Protein AF-A0AAU7YRH9-F1 (afdb_monomer_lite)

Organism: NCBI:txid2871843

Radius of gyration: 18.02 Å; chains: 1; bounding box: 50×22×48 Å

Secondary structure (DSSP, 8-state):
---HHHHHHHHHHHTT----HHHHHHHHHHHHHHHHHHHHHHHHHHHHHHHHHHHHHHHHHH-GGGGSTTSTTSSHHHHHHHHHHHHHHHHHHHHHHHHTSSHHHIIIIITTHHHHHHHTT--HHHHHHHHHHHHHH--TTTTS-HHHHHHHHHHHHHHHHHH-

Sequence (164 aa):
MKSVITTVISAADAAGRFPSSSDLESVQGNIQRASARLEAAEK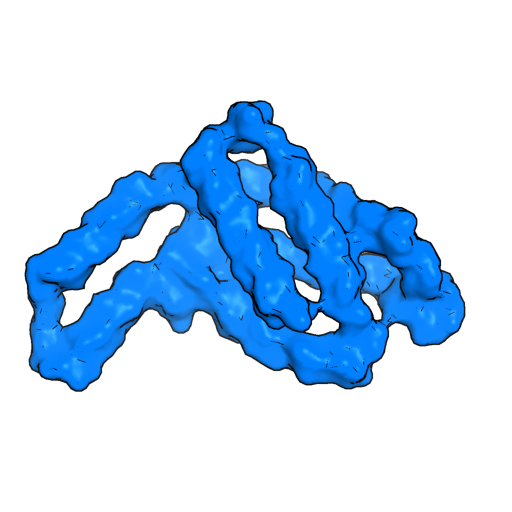LADNHAAVVKEAGDACFGKYSYLKNAGEAGEDQEKVNKCYRDLDHYMRLVNYSLVVGGTGPLDEWAIAGAREVYRALNLPTAAYVASFTFTRDRLCVPRDMSAQAGVEYTTALDYIINSLS

Foldseek 3Di:
DDFLLVVQVVVCVVVVHDDDPVSVVSVVVVVVLLVLLVQLLVLCVVCVLVLLVVLLVQLCVVCVVQCPPPHQNVDPVSSVVSSVVSSVLSVLLSVCSNRRHNVSCVPPPLVCPVVVCVVSVNQLVSVLRSLVCSLVVDDPPPRHHPSSNVSSNVSSVVVNVSSD

Structure (mmCIF, N/CA/C/O backbone):
data_AF-A0AAU7YRH9-F1
#
_entry.id   AF-A0AAU7YRH9-F1
#
loop_
_atom_site.group_PDB
_atom_site.id
_atom_site.type_symbol
_atom_site.label_atom_id
_atom_site.label_alt_id
_atom_site.label_comp_id
_atom_site.label_asym_id
_atom_site.label_entity_id
_atom_site.label_seq_id
_atom_site.pdbx_PDB_ins_code
_atom_site.Cartn_x
_atom_site.Cartn_y
_atom_site.Cartn_z
_atom_site.occupancy
_atom_site.B_iso_or_equiv
_atom_site.auth_seq_id
_atom_site.auth_comp_id
_atom_site.auth_asym_id
_atom_site.auth_atom_id
_atom_site.pdbx_PDB_model_num
ATOM 1 N N . MET A 1 1 ? -14.024 5.284 1.477 1.00 94.06 1 MET A N 1
ATOM 2 C CA . MET A 1 1 ? -12.838 5.115 2.344 1.00 94.06 1 MET A CA 1
ATOM 3 C C . MET A 1 1 ? -13.066 4.109 3.470 1.00 94.06 1 MET A C 1
ATOM 5 O O . MET A 1 1 ? -13.696 4.448 4.471 1.00 94.06 1 MET A O 1
ATOM 9 N N . LYS A 1 2 ? -12.568 2.872 3.338 1.00 96.44 2 LYS A N 1
ATOM 10 C CA . LYS A 1 2 ? -12.700 1.814 4.362 1.00 96.44 2 LYS A CA 1
ATOM 11 C C . LYS A 1 2 ? -11.785 2.047 5.579 1.00 96.44 2 LYS A C 1
ATOM 13 O O . LYS A 1 2 ? -10.567 2.104 5.439 1.00 96.44 2 LYS A O 1
ATOM 18 N N . SER A 1 3 ? -12.379 2.123 6.770 1.00 98.25 3 SER A N 1
ATOM 19 C CA . SER A 1 3 ? -11.723 2.148 8.087 1.00 98.25 3 SER A CA 1
ATOM 20 C C . SER A 1 3 ? -12.627 1.485 9.132 1.00 98.25 3 SER A C 1
ATOM 22 O O . SER A 1 3 ? -13.775 1.145 8.829 1.00 98.25 3 SER A O 1
ATOM 24 N N . VAL A 1 4 ? -12.149 1.323 10.371 1.00 98.00 4 VAL A N 1
ATOM 25 C CA . VAL A 1 4 ? -12.989 0.834 11.483 1.00 98.00 4 VAL A CA 1
ATOM 26 C C . VAL A 1 4 ? -14.235 1.710 11.659 1.00 98.00 4 VAL A C 1
ATOM 28 O O . VAL A 1 4 ? -15.347 1.195 11.717 1.00 98.00 4 VAL A O 1
ATOM 31 N N . ILE A 1 5 ? -14.058 3.036 11.666 1.00 98.31 5 ILE A N 1
ATOM 32 C CA . ILE A 1 5 ? -15.138 4.008 11.897 1.00 98.31 5 ILE A CA 1
ATOM 33 C C . ILE A 1 5 ? -16.159 3.977 10.757 1.00 98.31 5 ILE A C 1
ATOM 35 O O . ILE A 1 5 ? -17.359 3.877 11.008 1.00 98.31 5 ILE A O 1
ATOM 39 N N . THR A 1 6 ? -15.707 4.045 9.502 1.00 98.38 6 THR A N 1
ATOM 40 C CA . THR A 1 6 ? -16.640 4.078 8.365 1.00 98.38 6 THR A CA 1
ATOM 41 C C . THR A 1 6 ? -17.395 2.763 8.224 1.00 98.38 6 THR A C 1
ATOM 43 O O . THR A 1 6 ? -18.579 2.782 7.911 1.00 98.38 6 THR A O 1
ATOM 46 N N . THR A 1 7 ? -16.762 1.631 8.546 1.00 98.44 7 THR A N 1
ATOM 47 C CA . THR A 1 7 ? -17.411 0.314 8.493 1.00 98.44 7 THR A CA 1
ATOM 48 C C . THR A 1 7 ? -18.572 0.211 9.485 1.00 98.44 7 THR A C 1
ATOM 50 O O . THR A 1 7 ? -19.666 -0.191 9.089 1.00 98.44 7 THR A O 1
ATOM 53 N N . VAL A 1 8 ? -18.374 0.594 10.754 1.00 98.38 8 VAL A N 1
ATOM 54 C CA . VAL A 1 8 ? -19.438 0.477 11.770 1.00 98.38 8 VAL A CA 1
ATOM 55 C C . VAL A 1 8 ? -20.565 1.487 11.557 1.00 98.38 8 VAL A C 1
ATOM 57 O O . VAL A 1 8 ? -21.732 1.138 11.723 1.00 98.38 8 VAL A O 1
ATOM 60 N N . ILE A 1 9 ? -20.245 2.709 11.112 1.00 98.50 9 ILE A N 1
ATOM 61 C CA . ILE A 1 9 ? -21.260 3.727 10.806 1.00 98.50 9 ILE A CA 1
ATOM 62 C C . ILE A 1 9 ? -22.104 3.299 9.605 1.00 98.50 9 ILE A C 1
ATOM 64 O O . ILE A 1 9 ? -23.327 3.325 9.695 1.00 98.50 9 ILE A O 1
ATOM 68 N N . SER A 1 10 ? -21.484 2.849 8.509 1.00 98.44 10 SER A N 1
ATOM 69 C CA . SER A 1 10 ? -22.230 2.382 7.334 1.00 98.44 10 SER A CA 1
ATOM 70 C C . SER A 1 10 ? -23.108 1.168 7.647 1.00 98.44 10 SER A C 1
ATOM 72 O O . SER A 1 10 ? -24.220 1.073 7.134 1.00 98.44 10 SER A O 1
ATOM 74 N N . ALA A 1 11 ? -22.652 0.256 8.512 1.00 98.44 11 ALA A N 1
ATOM 75 C CA . ALA A 1 11 ? -23.458 -0.883 8.948 1.00 98.44 11 ALA A CA 1
ATOM 76 C C . ALA A 1 11 ? -24.653 -0.465 9.826 1.00 98.44 11 ALA A C 1
ATOM 78 O O . ALA A 1 11 ? -25.729 -1.054 9.721 1.00 98.44 11 ALA A O 1
ATOM 79 N N . ALA A 1 12 ? -24.481 0.538 10.692 1.00 98.56 12 ALA A N 1
ATOM 80 C CA . ALA A 1 12 ? -25.564 1.084 11.504 1.00 98.56 12 ALA A CA 1
ATOM 81 C C . ALA A 1 12 ? -26.609 1.821 10.650 1.00 98.56 12 ALA A C 1
ATOM 83 O O . ALA A 1 12 ? -27.808 1.582 10.801 1.00 98.56 12 ALA A O 1
ATOM 84 N N . ASP A 1 13 ? -26.151 2.646 9.709 1.00 98.62 13 ASP A N 1
ATOM 85 C CA . ASP A 1 13 ? -27.002 3.403 8.788 1.00 98.62 13 ASP A CA 1
ATOM 86 C C . ASP A 1 13 ? -27.853 2.480 7.903 1.00 98.62 13 ASP A C 1
ATOM 88 O O . ASP A 1 13 ? -29.073 2.621 7.841 1.00 98.62 13 ASP A O 1
ATOM 92 N N . ALA A 1 14 ? -27.244 1.437 7.327 1.00 98.38 14 ALA A N 1
ATOM 93 C CA . ALA A 1 14 ? -27.956 0.447 6.515 1.00 98.38 14 ALA A CA 1
ATOM 94 C C . ALA A 1 14 ? -29.082 -0.282 7.277 1.00 98.38 14 ALA A C 1
ATOM 96 O O . ALA A 1 14 ? -30.037 -0.757 6.665 1.00 98.38 14 ALA A O 1
ATOM 97 N N . ALA A 1 15 ? -28.979 -0.370 8.606 1.00 98.00 15 ALA A N 1
ATOM 98 C CA . ALA A 1 15 ? -29.993 -0.960 9.476 1.00 98.00 15 ALA A CA 1
ATOM 99 C C . ALA A 1 15 ? -30.915 0.084 10.139 1.00 98.00 15 ALA A C 1
ATOM 101 O O . ALA A 1 15 ? -31.751 -0.288 10.963 1.00 98.00 15 ALA A O 1
ATOM 102 N N . GLY A 1 16 ? -30.765 1.377 9.822 1.00 98.31 16 GLY A N 1
ATOM 103 C CA . GLY A 1 16 ? -31.559 2.467 10.395 1.00 98.31 16 GLY A CA 1
ATOM 104 C C . GLY A 1 16 ? -31.415 2.606 11.913 1.00 98.31 16 GLY A C 1
ATOM 105 O O . GLY A 1 16 ? -32.352 3.039 12.584 1.00 98.31 16 GLY A O 1
ATOM 106 N N . ARG A 1 17 ? -30.271 2.195 12.475 1.00 98.31 17 ARG A N 1
ATOM 107 C CA . ARG A 1 17 ? -30.028 2.187 13.924 1.00 98.31 17 ARG A CA 1
ATOM 108 C C . ARG A 1 17 ? -29.012 3.249 14.327 1.00 98.31 17 ARG A C 1
ATOM 110 O O . ARG A 1 17 ? -28.069 3.546 13.599 1.00 98.31 17 ARG A O 1
ATOM 117 N N . PHE A 1 18 ? -29.156 3.757 15.546 1.00 98.56 18 PHE A N 1
ATOM 118 C CA . PHE A 1 18 ? -28.084 4.508 16.195 1.00 98.56 18 PHE A CA 1
ATOM 119 C C . PHE A 1 18 ? -26.875 3.597 16.497 1.00 98.56 18 PHE A C 1
ATOM 121 O O . PHE A 1 18 ? -27.027 2.366 16.562 1.00 98.56 18 PHE A O 1
ATOM 128 N N . PRO A 1 19 ? -25.679 4.178 16.714 1.00 98.50 19 PRO A N 1
ATOM 129 C CA . PRO A 1 19 ? -24.537 3.438 17.232 1.00 98.50 19 PRO A CA 1
ATOM 130 C C . PRO A 1 19 ? -24.869 2.740 18.555 1.00 98.50 19 PRO A C 1
ATOM 132 O O . PRO A 1 19 ? -25.478 3.312 19.458 1.00 98.50 19 PRO A O 1
ATOM 135 N N . SER A 1 20 ? -24.454 1.487 18.645 1.00 98.19 20 SER A N 1
ATOM 136 C CA . SER A 1 20 ? -24.646 0.571 19.763 1.00 98.19 20 SER A CA 1
ATOM 137 C C . SER A 1 20 ? -23.316 0.305 20.476 1.00 98.19 20 SER A C 1
ATOM 139 O O . SER A 1 20 ? -22.256 0.749 20.029 1.00 98.19 20 SER A O 1
ATOM 141 N N . SER A 1 21 ? -23.348 -0.450 21.577 1.00 98.25 21 SER A N 1
ATOM 142 C CA . SER A 1 21 ? -22.141 -0.800 22.338 1.00 98.25 21 SER A CA 1
ATOM 143 C C . SER A 1 21 ? -21.079 -1.508 21.491 1.00 98.25 21 SER A C 1
ATOM 145 O O . SER A 1 21 ? -19.900 -1.199 21.640 1.00 98.25 21 SER A O 1
ATOM 147 N N . SER A 1 22 ? -21.472 -2.383 20.559 1.00 98.19 22 SER A N 1
ATOM 148 C CA . SER A 1 22 ? -20.526 -3.094 19.687 1.00 98.19 22 SER A CA 1
ATOM 149 C C . SER A 1 22 ? -19.804 -2.169 18.700 1.00 98.19 22 SER A C 1
ATOM 151 O O . SER A 1 22 ? -18.649 -2.413 18.345 1.00 98.19 22 SER A O 1
ATOM 153 N N . ASP A 1 23 ? -20.449 -1.082 18.260 1.00 98.31 23 ASP A N 1
ATOM 154 C CA . ASP A 1 23 ? -19.806 -0.104 17.371 1.00 98.31 23 ASP A CA 1
ATOM 155 C C . ASP A 1 23 ? -18.758 0.711 18.139 1.00 98.31 23 ASP A C 1
ATOM 157 O O . ASP A 1 23 ? -17.662 0.956 17.634 1.00 98.31 23 ASP A O 1
ATOM 161 N N . LEU A 1 24 ? -19.065 1.080 19.388 1.00 98.38 24 LEU A N 1
ATOM 162 C CA . LEU A 1 24 ? -18.126 1.772 20.275 1.00 98.38 24 LEU A CA 1
ATOM 163 C C . LEU A 1 24 ? -16.941 0.874 20.655 1.00 98.38 24 LEU A C 1
ATOM 165 O O . LEU A 1 24 ? -15.798 1.327 20.648 1.00 98.38 24 LEU A O 1
ATOM 169 N N . GLU A 1 25 ? -17.193 -0.407 20.926 1.00 98.31 25 GLU A N 1
ATOM 170 C CA . GLU A 1 25 ? -16.150 -1.400 21.207 1.00 98.31 25 GLU A CA 1
ATOM 171 C C . GLU A 1 25 ? -15.205 -1.591 20.012 1.00 98.31 25 GLU A C 1
ATOM 173 O O . GLU A 1 25 ? -13.985 -1.648 20.176 1.00 98.31 25 GLU A O 1
ATOM 178 N N . SER A 1 26 ? -15.738 -1.578 18.788 1.00 97.81 26 SER A N 1
ATOM 179 C CA . SER A 1 26 ? -14.913 -1.614 17.575 1.00 97.81 26 SER A CA 1
ATOM 180 C C . SER A 1 26 ? -13.953 -0.417 17.509 1.00 97.81 26 SER A C 1
ATOM 182 O O . SER A 1 26 ? -12.766 -0.572 17.211 1.00 97.81 26 SER A O 1
ATOM 184 N N . VAL A 1 27 ? -14.431 0.787 17.847 1.00 97.81 27 VAL A N 1
ATOM 185 C CA . VAL A 1 27 ? -13.593 1.998 17.905 1.00 97.81 27 VAL A CA 1
ATOM 186 C C . VAL A 1 27 ? -12.566 1.924 19.041 1.00 97.81 27 VAL A C 1
ATOM 188 O O . VAL A 1 27 ? -11.443 2.399 18.867 1.00 97.81 27 VAL A O 1
ATOM 191 N N . GLN A 1 28 ? -12.883 1.270 20.162 1.00 98.06 28 GLN A N 1
ATOM 192 C CA . GLN A 1 28 ? -11.915 1.030 21.236 1.00 98.06 28 GLN A CA 1
ATOM 193 C C . GLN A 1 28 ? -10.718 0.198 20.751 1.00 98.06 28 GLN A C 1
ATOM 195 O O . GLN A 1 28 ? -9.572 0.538 21.055 1.00 98.06 28 GLN A O 1
ATOM 200 N N . GLY A 1 29 ? -10.951 -0.834 19.933 1.00 96.38 29 GLY A N 1
ATOM 201 C CA . GLY A 1 29 ? -9.872 -1.588 19.284 1.00 96.38 29 GLY A CA 1
ATOM 202 C C . GLY A 1 29 ? -8.993 -0.708 18.383 1.00 96.38 29 GLY A C 1
ATOM 203 O O . GLY A 1 29 ? -7.765 -0.818 18.400 1.00 96.38 29 GLY A O 1
ATOM 204 N N . ASN A 1 30 ? -9.597 0.240 17.656 1.00 96.12 30 ASN A N 1
ATOM 205 C CA . ASN A 1 30 ? -8.851 1.199 16.835 1.00 96.12 30 ASN A CA 1
ATOM 206 C C . ASN A 1 30 ? -7.931 2.105 17.677 1.00 96.12 30 ASN A C 1
ATOM 208 O O . ASN A 1 30 ? -6.808 2.384 17.258 1.00 96.12 30 ASN A O 1
ATOM 212 N N . ILE A 1 31 ? -8.370 2.529 18.870 1.00 96.81 31 ILE A N 1
ATOM 213 C CA . ILE A 1 31 ? -7.545 3.314 19.807 1.00 96.81 31 ILE A CA 1
ATOM 214 C C . ILE A 1 31 ? -6.351 2.486 20.292 1.00 96.81 31 ILE A C 1
ATOM 216 O O . ILE A 1 31 ? -5.221 2.969 20.271 1.00 96.81 31 ILE A O 1
ATOM 220 N N . GLN A 1 32 ? -6.582 1.228 20.679 1.00 97.69 32 GLN A N 1
ATOM 221 C CA . GLN A 1 32 ? -5.522 0.337 21.163 1.00 97.69 32 GLN A CA 1
ATOM 222 C C . GLN A 1 32 ? -4.441 0.080 20.108 1.00 97.69 32 GLN A C 1
ATOM 224 O O . GLN A 1 32 ? -3.266 -0.044 20.450 1.00 97.69 32 GLN A O 1
ATOM 229 N N . ARG A 1 33 ? -4.822 0.019 18.824 1.00 96.94 33 ARG A N 1
ATOM 230 C CA . ARG A 1 33 ? -3.881 -0.231 17.725 1.00 96.94 33 ARG A CA 1
ATOM 231 C C . ARG A 1 33 ? -3.209 1.027 17.175 1.00 96.94 33 ARG A C 1
ATOM 233 O O . ARG A 1 33 ? -2.196 0.914 16.486 1.00 96.94 33 ARG A O 1
ATOM 240 N N . ALA A 1 34 ? -3.744 2.211 17.480 1.00 98.19 34 ALA A N 1
ATOM 241 C CA . ALA A 1 34 ? -3.301 3.477 16.903 1.00 98.19 34 ALA A CA 1
ATOM 242 C C . ALA A 1 34 ? -1.804 3.740 17.111 1.00 98.19 34 ALA A C 1
ATOM 244 O O . ALA A 1 34 ? -1.134 4.133 16.163 1.00 98.19 34 ALA A O 1
ATOM 245 N N . SER A 1 35 ? -1.263 3.476 18.303 1.00 98.56 35 SER A N 1
ATOM 246 C CA . SER A 1 35 ? 0.156 3.720 18.595 1.00 98.56 35 SER A CA 1
ATOM 247 C C . SER A 1 35 ? 1.091 2.955 17.652 1.00 98.56 35 SER A C 1
ATOM 249 O O . SER A 1 35 ? 1.997 3.552 17.082 1.00 98.56 35 SER A O 1
ATOM 251 N N . ALA A 1 36 ? 0.829 1.666 17.420 1.00 98.62 36 ALA A N 1
ATOM 252 C CA . ALA A 1 36 ? 1.655 0.820 16.560 1.00 98.62 36 ALA A CA 1
ATOM 253 C C . ALA A 1 36 ? 1.630 1.272 15.090 1.00 98.62 36 ALA A C 1
ATOM 255 O O . ALA A 1 36 ? 2.677 1.417 14.461 1.00 98.62 36 ALA A O 1
ATOM 256 N N . ARG A 1 37 ? 0.438 1.523 14.533 1.00 98.62 37 ARG A N 1
ATOM 257 C CA . ARG A 1 37 ? 0.314 1.934 13.124 1.00 98.62 37 ARG A CA 1
ATOM 258 C C . ARG A 1 37 ? 0.809 3.358 12.878 1.00 98.62 37 ARG A C 1
ATOM 260 O O . ARG A 1 37 ? 1.366 3.624 11.819 1.00 98.62 37 ARG A O 1
ATOM 267 N N . LEU A 1 38 ? 0.650 4.261 13.849 1.00 98.88 38 LEU A N 1
ATOM 268 C CA . LEU A 1 38 ? 1.164 5.627 13.740 1.00 98.88 38 LEU A CA 1
ATOM 269 C C . LEU A 1 38 ? 2.688 5.688 13.893 1.00 98.88 38 LEU A C 1
ATOM 271 O O . LEU A 1 38 ? 3.309 6.467 13.181 1.00 98.88 38 LEU A O 1
ATOM 275 N N . GLU A 1 39 ? 3.297 4.825 14.713 1.00 98.88 39 GLU A N 1
ATOM 276 C CA . GLU A 1 39 ? 4.759 4.660 14.744 1.00 98.88 39 GLU A CA 1
ATOM 277 C C . GLU A 1 39 ? 5.289 4.228 13.367 1.00 98.88 39 GLU A C 1
ATOM 279 O O . GLU A 1 39 ? 6.202 4.849 12.826 1.00 98.88 39 GLU A O 1
ATOM 284 N N . ALA A 1 40 ? 4.689 3.197 12.759 1.00 98.88 40 ALA A N 1
ATOM 285 C CA . ALA A 1 40 ? 5.067 2.758 11.415 1.00 98.88 40 ALA A CA 1
ATOM 286 C C . ALA A 1 40 ? 4.883 3.873 10.369 1.00 98.88 40 ALA A C 1
ATOM 288 O O . ALA A 1 40 ? 5.730 4.048 9.491 1.00 98.88 40 ALA A O 1
ATOM 289 N N . ALA A 1 41 ? 3.792 4.643 10.467 1.00 98.88 41 ALA A N 1
ATOM 290 C CA . ALA A 1 41 ? 3.526 5.763 9.571 1.00 98.88 41 ALA A CA 1
ATOM 291 C C . ALA A 1 41 ? 4.593 6.862 9.694 1.00 98.88 41 ALA A C 1
ATOM 293 O O . ALA A 1 41 ? 5.112 7.309 8.673 1.00 98.88 41 ALA A O 1
ATOM 294 N N . GLU A 1 42 ? 4.951 7.265 10.914 1.00 98.88 42 GLU A N 1
ATOM 295 C CA . GLU A 1 42 ? 5.996 8.263 11.176 1.00 98.88 42 GLU A CA 1
ATOM 296 C C . GLU A 1 42 ? 7.344 7.812 10.600 1.00 98.88 42 GLU A C 1
ATOM 298 O O . GLU A 1 42 ? 7.942 8.517 9.788 1.00 98.88 42 GLU A O 1
ATOM 303 N N . LYS A 1 43 ? 7.770 6.578 10.905 1.00 98.69 43 LYS A N 1
ATOM 304 C CA . LYS A 1 43 ? 9.031 6.020 10.388 1.00 98.69 43 LYS A CA 1
ATOM 305 C C . LYS A 1 43 ? 9.081 5.970 8.866 1.00 98.69 43 LYS A C 1
ATOM 307 O O . LYS A 1 43 ? 10.128 6.242 8.275 1.00 98.69 43 LYS A O 1
ATOM 312 N N . LEU A 1 44 ? 7.965 5.622 8.226 1.00 98.69 44 LEU A N 1
ATOM 313 C CA . LEU A 1 44 ? 7.883 5.614 6.772 1.00 98.69 44 LEU A CA 1
ATOM 314 C C . LEU A 1 44 ? 7.940 7.035 6.203 1.00 98.69 44 LEU A C 1
ATOM 316 O O . LEU A 1 44 ? 8.650 7.253 5.227 1.00 98.69 44 LEU A O 1
ATOM 320 N N . ALA A 1 45 ? 7.245 8.001 6.809 1.00 98.62 45 ALA A N 1
ATOM 321 C CA . ALA A 1 45 ? 7.273 9.394 6.364 1.00 98.62 45 ALA A CA 1
ATOM 322 C C . ALA A 1 45 ? 8.700 9.971 6.399 1.00 98.62 45 ALA A C 1
ATOM 324 O O . ALA A 1 45 ? 9.140 10.564 5.409 1.00 98.62 45 ALA A O 1
ATOM 325 N N . ASP A 1 46 ? 9.438 9.706 7.478 1.00 98.50 46 ASP A N 1
ATOM 326 C CA . ASP A 1 46 ? 10.797 10.213 7.699 1.00 98.50 46 ASP A CA 1
ATOM 327 C C . ASP A 1 46 ? 11.840 9.642 6.728 1.00 98.50 46 ASP A C 1
ATOM 329 O O . ASP A 1 46 ? 12.841 10.298 6.440 1.00 98.50 46 ASP A O 1
ATOM 333 N N . ASN A 1 47 ? 11.636 8.420 6.220 1.00 98.25 47 ASN A N 1
ATOM 334 C CA . ASN A 1 47 ? 12.661 7.692 5.463 1.00 98.25 47 ASN A CA 1
ATOM 335 C C . ASN A 1 47 ? 12.184 7.121 4.109 1.00 98.25 47 ASN A C 1
ATOM 337 O O . ASN A 1 47 ? 12.865 6.280 3.517 1.00 98.25 47 ASN A O 1
ATOM 341 N N . HIS A 1 48 ? 11.032 7.564 3.589 1.00 98.25 48 HIS A N 1
ATOM 342 C CA . HIS A 1 48 ? 10.428 7.008 2.366 1.00 98.25 48 HIS A CA 1
ATOM 343 C C . HIS A 1 48 ? 11.375 7.032 1.155 1.00 98.25 48 HIS A C 1
ATOM 345 O O . HIS A 1 48 ? 11.458 6.044 0.431 1.00 98.25 48 HIS A O 1
ATOM 351 N N . ALA A 1 49 ? 12.138 8.113 0.956 1.00 98.38 49 ALA A N 1
ATOM 352 C CA . ALA A 1 49 ? 13.021 8.253 -0.202 1.00 98.38 49 ALA A CA 1
ATOM 353 C C . ALA A 1 49 ? 14.087 7.142 -0.266 1.00 98.38 49 ALA A C 1
ATOM 355 O O . ALA A 1 49 ? 14.352 6.596 -1.338 1.00 98.38 49 ALA A O 1
ATOM 356 N N . ALA A 1 50 ? 14.668 6.765 0.878 1.00 98.69 50 ALA A N 1
ATOM 357 C CA . ALA A 1 50 ? 15.631 5.668 0.949 1.00 98.69 50 ALA A CA 1
ATOM 358 C C . ALA A 1 50 ? 14.950 4.309 0.732 1.00 98.69 50 ALA A C 1
ATOM 360 O O . ALA A 1 50 ? 15.446 3.492 -0.042 1.00 98.69 50 ALA A O 1
ATOM 361 N N . VAL A 1 51 ? 13.784 4.095 1.354 1.00 98.62 51 VAL A N 1
ATOM 362 C CA . VAL A 1 51 ? 12.996 2.858 1.215 1.00 98.62 51 VAL A CA 1
ATOM 363 C C . VAL A 1 51 ? 12.615 2.605 -0.246 1.00 98.62 51 VAL A C 1
ATOM 365 O O . VAL A 1 51 ? 12.840 1.511 -0.764 1.00 98.62 51 VAL A O 1
ATOM 368 N N . VAL A 1 52 ? 12.087 3.622 -0.930 1.00 98.75 52 VAL A N 1
ATOM 369 C CA . VAL A 1 52 ? 11.699 3.552 -2.346 1.00 98.75 52 VAL A CA 1
ATOM 370 C C . VAL A 1 52 ? 12.912 3.307 -3.233 1.00 98.75 52 VAL A C 1
ATOM 372 O O . VAL A 1 52 ? 12.840 2.500 -4.162 1.00 98.75 52 VAL A O 1
ATOM 375 N N . LYS A 1 53 ? 14.040 3.967 -2.941 1.00 98.81 53 LYS A N 1
ATOM 376 C CA . LYS A 1 53 ? 15.272 3.766 -3.699 1.00 98.81 53 LYS A CA 1
ATOM 377 C C . LYS A 1 53 ? 15.744 2.311 -3.616 1.00 98.81 53 LYS A C 1
ATOM 379 O O . LYS A 1 53 ? 15.972 1.701 -4.657 1.00 98.81 53 LYS A O 1
ATOM 384 N N . GLU A 1 54 ? 15.852 1.743 -2.414 1.00 98.75 54 GLU A N 1
ATOM 385 C CA . GLU A 1 54 ? 16.266 0.341 -2.250 1.00 98.75 54 GLU A CA 1
ATOM 386 C C . GLU A 1 54 ? 15.276 -0.624 -2.937 1.00 98.75 54 GLU A C 1
ATOM 388 O O . GLU A 1 54 ? 15.695 -1.578 -3.593 1.00 98.75 54 GLU A O 1
ATOM 393 N N . ALA A 1 55 ? 13.969 -0.347 -2.863 1.00 98.75 55 ALA A N 1
ATOM 394 C CA . ALA A 1 55 ? 12.929 -1.166 -3.490 1.00 98.75 55 ALA A CA 1
ATOM 395 C C . ALA A 1 55 ? 12.987 -1.159 -5.028 1.00 98.75 55 ALA A C 1
ATOM 397 O O . ALA A 1 55 ? 12.801 -2.200 -5.669 1.00 98.75 55 ALA A O 1
ATOM 398 N N . GLY A 1 56 ? 13.234 0.005 -5.635 1.00 98.56 56 GLY A N 1
ATOM 399 C CA . GLY A 1 56 ? 13.395 0.128 -7.084 1.00 98.56 56 GLY A CA 1
ATOM 400 C C . GLY A 1 56 ? 14.693 -0.514 -7.569 1.00 98.56 56 GLY A C 1
ATOM 401 O O . GLY A 1 56 ? 14.678 -1.263 -8.548 1.00 98.56 56 GLY A O 1
ATOM 402 N N . ASP A 1 57 ? 15.789 -0.317 -6.829 1.00 98.69 57 ASP A N 1
ATOM 403 C CA . ASP A 1 57 ? 17.079 -0.949 -7.120 1.00 98.69 57 ASP A CA 1
ATOM 404 C C . ASP A 1 57 ? 16.950 -2.484 -7.092 1.00 98.69 57 ASP A C 1
ATOM 406 O O . ASP A 1 57 ? 17.444 -3.166 -7.992 1.00 98.69 57 ASP A O 1
ATOM 410 N N . ALA A 1 58 ? 16.215 -3.034 -6.118 1.00 98.69 58 ALA A N 1
ATOM 411 C CA . ALA A 1 58 ? 15.940 -4.467 -6.027 1.00 98.69 58 ALA A CA 1
ATOM 412 C C . ALA A 1 58 ? 15.135 -5.001 -7.228 1.00 98.69 58 ALA A C 1
ATOM 414 O O . ALA A 1 58 ? 15.433 -6.085 -7.738 1.00 98.69 58 ALA A O 1
ATOM 415 N N . CYS A 1 59 ? 14.149 -4.244 -7.720 1.00 98.56 59 CYS A N 1
ATOM 416 C CA . CYS A 1 59 ? 13.373 -4.616 -8.905 1.00 98.56 59 CYS A CA 1
ATOM 417 C C . CYS A 1 59 ? 14.247 -4.689 -10.161 1.00 98.56 59 CYS A C 1
ATOM 419 O O . CYS A 1 59 ? 14.277 -5.729 -10.819 1.00 98.56 59 CYS A O 1
ATOM 421 N N . PHE A 1 60 ? 15.012 -3.638 -10.463 1.00 98.50 60 PHE A N 1
ATOM 422 C CA . PHE A 1 60 ? 15.890 -3.632 -11.638 1.00 98.50 60 PHE A CA 1
ATOM 423 C C . PHE A 1 60 ? 17.086 -4.581 -11.498 1.00 98.50 60 PHE A C 1
ATOM 425 O O . PHE A 1 60 ? 17.588 -5.075 -12.507 1.00 98.50 60 PHE A O 1
ATOM 432 N N . GLY A 1 61 ? 17.525 -4.869 -10.270 1.00 98.31 61 GLY A N 1
ATOM 433 C CA . GLY A 1 61 ? 18.512 -5.909 -9.992 1.00 98.31 61 GLY A CA 1
ATOM 434 C C . GLY A 1 61 ? 17.985 -7.313 -10.305 1.00 98.31 61 GLY A C 1
ATOM 435 O O . GLY A 1 61 ? 18.704 -8.122 -10.886 1.00 98.31 61 GLY A O 1
ATOM 436 N N . LYS A 1 62 ? 16.718 -7.595 -9.973 1.00 98.50 62 LYS A N 1
ATOM 437 C CA . LYS A 1 62 ? 16.066 -8.885 -10.251 1.00 98.50 62 LYS A CA 1
ATOM 438 C C . LYS A 1 62 ? 15.628 -9.035 -11.711 1.00 98.50 62 LYS A C 1
ATOM 440 O O . LYS A 1 62 ? 15.735 -10.123 -12.271 1.00 98.50 62 LYS A O 1
ATOM 445 N N . TYR A 1 63 ? 15.138 -7.962 -12.324 1.00 98.44 63 TYR A N 1
ATOM 446 C CA . TYR A 1 63 ? 14.578 -7.949 -13.676 1.00 98.44 63 TYR A CA 1
ATOM 447 C C . TYR A 1 63 ? 15.347 -6.990 -14.585 1.00 98.44 63 TYR A C 1
ATOM 449 O O . TYR A 1 63 ? 14.811 -6.006 -15.093 1.00 98.44 63 TYR A O 1
ATOM 457 N N . SER A 1 64 ? 16.621 -7.298 -14.823 1.00 97.94 64 SER A N 1
ATOM 458 C CA . SER A 1 64 ? 17.491 -6.485 -15.681 1.00 97.94 64 SER A CA 1
ATOM 459 C C . SER A 1 64 ? 16.970 -6.337 -17.117 1.00 97.94 64 SER A C 1
ATOM 461 O O . SER A 1 64 ? 17.231 -5.313 -17.746 1.00 97.94 64 SER A O 1
ATOM 463 N N . TYR A 1 65 ? 16.181 -7.305 -17.609 1.00 98.31 65 TYR A N 1
ATOM 464 C CA . TYR A 1 65 ? 15.569 -7.261 -18.942 1.00 98.31 65 TYR A CA 1
ATOM 465 C C . TYR A 1 65 ? 14.665 -6.041 -19.152 1.00 98.31 65 TYR A C 1
ATOM 467 O O . TYR A 1 65 ? 14.533 -5.596 -20.285 1.00 98.31 65 TYR A O 1
ATOM 475 N N . LEU A 1 66 ? 14.100 -5.456 -18.084 1.00 98.50 66 LEU A N 1
ATOM 476 C CA . LEU A 1 66 ? 13.228 -4.280 -18.178 1.00 98.50 66 LEU A CA 1
ATOM 477 C C . LEU A 1 66 ? 13.924 -3.068 -18.814 1.00 98.50 66 LEU A C 1
ATOM 479 O O . LEU A 1 66 ? 13.241 -2.143 -19.237 1.00 98.50 66 LEU A O 1
ATOM 483 N N . LYS A 1 67 ? 15.262 -3.058 -18.868 1.00 98.38 67 LYS A N 1
ATOM 484 C CA . LYS A 1 67 ? 16.070 -1.995 -19.483 1.00 98.38 67 LYS A CA 1
ATOM 485 C C . LYS A 1 67 ? 16.385 -2.223 -20.965 1.00 98.38 67 LYS A C 1
ATOM 487 O O . LYS A 1 67 ? 17.068 -1.398 -21.565 1.00 98.38 67 LYS A O 1
ATOM 492 N N . ASN A 1 68 ? 15.941 -3.329 -21.556 1.00 98.50 68 ASN A N 1
ATOM 493 C CA . ASN A 1 68 ? 16.114 -3.566 -22.987 1.00 98.50 68 ASN A CA 1
ATOM 494 C C . ASN A 1 68 ? 15.213 -2.626 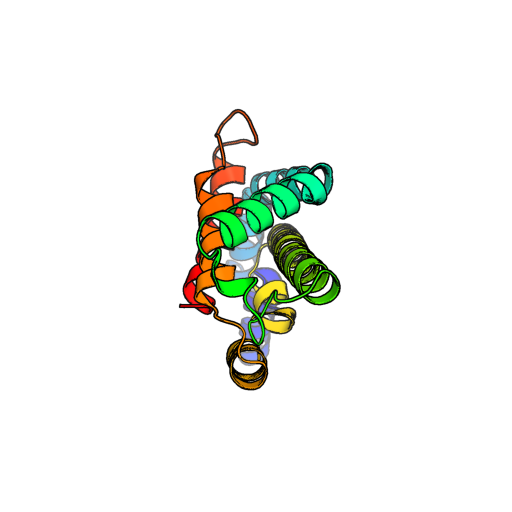-23.804 1.00 98.50 68 ASN A C 1
ATOM 496 O O . ASN A 1 68 ? 14.194 -2.147 -23.312 1.00 98.50 68 ASN A O 1
ATOM 500 N N . ALA A 1 69 ? 15.566 -2.385 -25.068 1.00 98.00 69 ALA A N 1
ATOM 501 C CA . ALA A 1 69 ? 14.738 -1.590 -25.976 1.00 98.00 69 ALA A CA 1
ATOM 502 C C . ALA A 1 69 ? 13.333 -2.203 -26.128 1.00 98.00 69 ALA A C 1
ATOM 504 O O . ALA A 1 69 ? 13.202 -3.409 -26.338 1.00 98.00 69 ALA A O 1
ATOM 505 N N . GLY A 1 70 ? 12.298 -1.368 -26.040 1.00 97.00 70 GLY A N 1
ATOM 506 C CA . GLY A 1 70 ? 10.890 -1.766 -26.079 1.00 97.00 70 GLY A CA 1
ATOM 507 C C . GLY A 1 70 ? 10.293 -2.201 -24.735 1.00 97.00 70 GLY A C 1
ATOM 508 O O . GLY A 1 70 ? 9.082 -2.404 -24.662 1.00 97.00 70 GLY A O 1
ATOM 509 N N . GLU A 1 71 ? 11.093 -2.309 -23.671 1.00 98.50 71 GLU A N 1
ATOM 510 C CA . GLU A 1 71 ? 10.633 -2.758 -22.352 1.00 98.50 71 GLU A CA 1
ATOM 511 C C . GLU A 1 71 ? 10.231 -1.593 -21.426 1.00 98.50 71 GLU A C 1
ATOM 513 O O . GLU A 1 71 ? 10.418 -0.402 -21.711 1.00 98.50 71 GLU A O 1
ATOM 518 N N . ALA A 1 72 ? 9.638 -1.938 -20.279 1.00 97.88 72 ALA A N 1
ATOM 519 C CA . ALA A 1 72 ? 9.016 -0.984 -19.356 1.00 97.88 72 ALA A CA 1
ATOM 520 C C . ALA A 1 72 ? 9.983 0.039 -18.721 1.00 97.88 72 ALA A C 1
ATOM 522 O O . ALA A 1 72 ? 9.523 1.029 -18.161 1.00 97.88 72 ALA A O 1
ATOM 523 N N . GLY A 1 73 ? 11.297 -0.176 -18.802 1.00 98.12 73 GLY A N 1
ATOM 524 C CA . GLY A 1 73 ? 12.349 0.696 -18.276 1.00 98.12 73 GLY A CA 1
ATOM 525 C C . GLY A 1 73 ? 13.467 0.976 -19.284 1.00 98.12 73 GLY A C 1
ATOM 526 O O . GLY A 1 73 ? 14.606 1.161 -18.863 1.00 98.12 73 GLY A O 1
ATOM 527 N N . GLU A 1 74 ? 13.165 0.971 -20.589 1.00 98.44 74 GLU A N 1
ATOM 528 C CA . GLU A 1 74 ? 14.157 1.131 -21.671 1.00 98.44 74 GLU A CA 1
ATOM 529 C C . GLU A 1 74 ? 14.942 2.457 -21.639 1.00 98.44 74 GLU A C 1
ATOM 531 O O . GLU A 1 74 ? 16.039 2.545 -22.187 1.00 98.44 74 GLU A O 1
ATOM 536 N N . ASP A 1 75 ? 14.401 3.488 -20.984 1.00 98.19 75 ASP A N 1
ATOM 537 C CA . ASP A 1 75 ? 15.010 4.810 -20.871 1.00 98.19 75 ASP A CA 1
ATOM 538 C C . ASP A 1 75 ? 14.924 5.367 -19.439 1.00 98.19 75 ASP A C 1
ATOM 540 O O . ASP A 1 75 ? 14.198 4.868 -18.571 1.00 98.19 75 ASP A O 1
ATOM 544 N N . GLN A 1 76 ? 15.684 6.435 -19.179 1.00 98.38 76 GLN A N 1
ATOM 545 C CA . GLN A 1 76 ? 15.767 7.034 -17.847 1.00 98.38 76 GLN A CA 1
ATOM 546 C C . GLN A 1 76 ? 14.438 7.654 -17.384 1.00 98.38 76 GLN A C 1
ATOM 548 O O . GLN A 1 76 ? 14.173 7.681 -16.182 1.00 98.38 76 GLN A O 1
ATOM 553 N N . GLU A 1 77 ? 13.587 8.139 -18.292 1.00 98.62 77 GLU A N 1
ATOM 554 C CA . GLU A 1 77 ? 12.287 8.708 -17.927 1.00 98.62 77 GLU A CA 1
ATOM 555 C C . GLU A 1 77 ? 11.348 7.614 -17.404 1.00 98.62 77 GLU A C 1
ATOM 557 O O . GLU A 1 77 ? 10.711 7.783 -16.360 1.00 98.62 77 GLU A O 1
ATOM 562 N N . LYS A 1 78 ? 11.299 6.469 -18.085 1.00 98.56 78 LYS A N 1
ATOM 563 C CA . LYS A 1 78 ? 10.533 5.293 -17.667 1.00 98.56 78 LYS A CA 1
ATOM 564 C C . LYS A 1 78 ? 11.047 4.702 -16.360 1.00 98.56 78 LYS A C 1
ATOM 566 O O . LYS A 1 78 ? 10.246 4.390 -15.479 1.00 98.56 78 LYS A O 1
ATOM 571 N N . VAL A 1 79 ? 12.368 4.631 -16.184 1.00 98.62 79 VAL A N 1
ATOM 572 C CA . VAL A 1 79 ? 12.968 4.251 -14.897 1.00 98.62 79 VAL A CA 1
ATOM 573 C C . VAL A 1 79 ? 12.501 5.209 -13.800 1.00 98.62 79 VAL A C 1
ATOM 575 O O . VAL A 1 79 ? 11.972 4.754 -12.791 1.00 98.62 79 VAL A O 1
ATOM 578 N N . ASN A 1 80 ? 12.586 6.526 -14.006 1.00 98.81 80 ASN A N 1
ATOM 579 C CA . ASN A 1 80 ? 12.133 7.508 -13.015 1.00 98.81 80 ASN A CA 1
ATOM 580 C C . ASN A 1 80 ? 10.637 7.356 -12.679 1.00 98.81 80 ASN A C 1
ATOM 582 O O . ASN A 1 80 ? 10.255 7.474 -11.514 1.00 98.81 80 ASN A O 1
ATOM 586 N N . LYS A 1 81 ? 9.787 7.047 -13.670 1.00 98.81 81 LYS A N 1
ATOM 587 C CA . LYS A 1 81 ? 8.357 6.760 -13.451 1.00 98.81 81 LYS A CA 1
ATOM 588 C C . LYS A 1 81 ? 8.131 5.497 -12.618 1.00 98.81 81 LYS A C 1
ATOM 590 O O . LYS A 1 81 ? 7.246 5.511 -11.771 1.00 98.81 81 LYS A O 1
ATOM 595 N N . CYS A 1 82 ? 8.946 4.456 -12.788 1.00 98.69 82 CYS A N 1
ATOM 596 C CA . CYS A 1 82 ? 8.885 3.257 -11.947 1.00 98.69 82 CYS A CA 1
ATOM 597 C C . CYS A 1 82 ? 9.147 3.595 -10.467 1.00 98.69 82 CYS A C 1
ATOM 599 O O . CYS A 1 82 ? 8.326 3.274 -9.610 1.00 98.69 82 CYS A O 1
ATOM 601 N N . TYR A 1 83 ? 10.223 4.333 -10.155 1.00 98.81 83 TYR A N 1
ATOM 602 C CA . TYR A 1 83 ? 10.497 4.755 -8.769 1.00 98.81 83 TYR A CA 1
ATOM 603 C C . TYR A 1 83 ? 9.403 5.682 -8.221 1.00 98.81 83 TYR A C 1
ATOM 605 O O . TYR A 1 83 ? 9.029 5.562 -7.058 1.00 98.81 83 TYR A O 1
ATOM 613 N N . ARG A 1 84 ? 8.843 6.567 -9.056 1.00 98.81 84 ARG A N 1
ATOM 614 C CA . ARG A 1 84 ? 7.694 7.403 -8.678 1.00 98.81 84 ARG A CA 1
ATOM 615 C C . ARG A 1 84 ? 6.474 6.557 -8.301 1.00 98.81 84 ARG A C 1
ATOM 617 O O . ARG A 1 84 ? 5.798 6.877 -7.330 1.00 98.81 84 ARG A O 1
ATOM 624 N N . ASP A 1 85 ? 6.175 5.497 -9.046 1.00 98.75 85 ASP A N 1
ATOM 625 C CA . ASP A 1 85 ? 5.042 4.626 -8.724 1.00 98.75 85 ASP A CA 1
ATOM 626 C C . ASP A 1 85 ? 5.275 3.876 -7.405 1.00 98.75 85 ASP A C 1
ATOM 628 O O . ASP A 1 85 ? 4.360 3.774 -6.589 1.00 98.75 85 ASP A O 1
ATOM 632 N N . LEU A 1 86 ? 6.501 3.411 -7.148 1.00 98.75 86 LEU A N 1
ATOM 633 C CA . LEU A 1 86 ? 6.861 2.818 -5.855 1.00 98.75 86 LEU A CA 1
ATOM 634 C C . LEU A 1 86 ? 6.672 3.816 -4.704 1.00 98.75 86 LEU A C 1
ATOM 636 O O . LEU A 1 86 ? 6.120 3.450 -3.667 1.00 98.75 86 LEU A O 1
ATOM 640 N N . ASP A 1 87 ? 7.049 5.080 -4.903 1.00 98.88 87 ASP A N 1
ATOM 641 C CA . ASP A 1 87 ? 6.784 6.156 -3.944 1.00 98.88 87 ASP A CA 1
ATOM 642 C C . ASP A 1 87 ? 5.282 6.414 -3.752 1.00 98.88 87 ASP A C 1
ATOM 644 O O . ASP A 1 87 ? 4.809 6.580 -2.627 1.00 98.88 87 ASP A O 1
ATOM 648 N N . HIS A 1 88 ? 4.484 6.359 -4.824 1.00 98.88 88 HIS A N 1
ATOM 649 C CA . HIS A 1 88 ? 3.026 6.428 -4.714 1.00 98.88 88 HIS A CA 1
ATOM 650 C C . HIS A 1 88 ? 2.465 5.302 -3.848 1.00 98.88 88 HIS A C 1
ATOM 652 O O . HIS A 1 88 ? 1.679 5.585 -2.945 1.00 98.88 88 HIS A O 1
ATOM 658 N N . TYR A 1 89 ? 2.894 4.058 -4.050 1.00 98.81 89 TYR A N 1
ATOM 659 C CA . TYR A 1 89 ? 2.461 2.951 -3.199 1.00 98.81 89 TYR A CA 1
ATOM 660 C C . TYR A 1 89 ? 2.888 3.134 -1.741 1.00 98.81 89 TYR A C 1
ATOM 662 O O . TYR A 1 89 ? 2.046 2.997 -0.858 1.00 98.81 89 TYR A O 1
ATOM 670 N N . MET A 1 90 ? 4.142 3.508 -1.466 1.00 98.81 90 MET A N 1
ATOM 671 C CA . MET A 1 90 ? 4.612 3.725 -0.088 1.00 98.81 90 MET A CA 1
ATOM 672 C C . MET A 1 90 ? 3.871 4.873 0.603 1.00 98.81 90 MET A C 1
ATOM 674 O O . MET A 1 90 ? 3.517 4.777 1.779 1.00 98.81 90 MET A O 1
ATOM 678 N N . ARG A 1 91 ? 3.529 5.930 -0.133 1.00 98.88 91 ARG A N 1
ATOM 679 C CA . ARG A 1 91 ? 2.672 7.006 0.371 1.00 98.88 91 ARG A CA 1
ATOM 680 C C . ARG A 1 91 ? 1.259 6.516 0.701 1.00 98.88 91 ARG A C 1
ATOM 682 O O . ARG A 1 91 ? 0.698 6.916 1.716 1.00 98.88 91 ARG A O 1
ATOM 689 N N . LEU A 1 92 ? 0.683 5.622 -0.100 1.00 98.81 92 LEU A N 1
ATOM 690 C CA . LEU A 1 92 ? -0.635 5.040 0.185 1.00 98.81 92 LEU A CA 1
ATOM 691 C C . LEU A 1 92 ? -0.604 4.001 1.318 1.00 98.81 92 LEU A C 1
ATOM 693 O O . LEU A 1 92 ? -1.584 3.883 2.058 1.00 98.81 92 LEU A O 1
ATOM 697 N N . VAL A 1 93 ? 0.521 3.303 1.513 1.00 98.75 93 VAL A N 1
ATOM 698 C CA . VAL A 1 93 ? 0.786 2.507 2.723 1.00 98.75 93 VAL A CA 1
ATOM 699 C C . VAL A 1 93 ? 0.782 3.421 3.943 1.00 98.75 93 VAL A C 1
ATOM 701 O O . VAL A 1 93 ? 0.041 3.157 4.887 1.00 98.75 93 VAL A O 1
ATOM 704 N N . ASN A 1 94 ? 1.525 4.533 3.903 1.00 98.88 94 ASN A N 1
ATOM 705 C CA . ASN A 1 94 ? 1.521 5.534 4.972 1.00 98.88 94 ASN A CA 1
ATOM 706 C C . ASN A 1 94 ? 0.094 6.018 5.287 1.00 98.88 94 ASN A C 1
ATOM 708 O O . ASN A 1 94 ? -0.321 6.003 6.445 1.00 98.88 94 ASN A O 1
ATOM 712 N N . TYR A 1 95 ? -0.702 6.355 4.270 1.00 98.81 95 TYR A N 1
ATOM 713 C CA . TYR A 1 95 ? -2.088 6.783 4.478 1.00 98.81 95 TYR A CA 1
ATOM 714 C C . TYR A 1 95 ? -2.957 5.684 5.092 1.00 98.81 95 TYR A C 1
ATOM 716 O O . TYR A 1 95 ? -3.761 5.964 5.979 1.00 98.81 95 TYR A O 1
ATOM 724 N N . SER A 1 96 ? -2.786 4.434 4.667 1.00 98.69 96 SER A N 1
ATOM 725 C CA . SER A 1 96 ? -3.536 3.295 5.212 1.00 98.69 96 SER A CA 1
ATOM 726 C C . SER A 1 96 ? -3.182 3.027 6.678 1.00 98.69 96 SER A C 1
ATOM 728 O O . SER A 1 96 ? -4.072 2.758 7.489 1.00 98.69 96 SER A O 1
ATOM 730 N N . LEU A 1 97 ? -1.910 3.205 7.052 1.00 98.75 97 LEU A N 1
ATOM 731 C CA . LEU A 1 97 ? -1.450 3.162 8.443 1.00 98.75 97 LEU A CA 1
ATOM 732 C C . LEU A 1 97 ? -2.080 4.286 9.284 1.00 98.75 97 LEU A C 1
ATOM 734 O O . LEU A 1 97 ? -2.558 4.036 10.393 1.00 98.75 97 LEU A O 1
ATOM 738 N N . VAL A 1 98 ? -2.162 5.511 8.751 1.00 98.69 98 VAL A N 1
ATOM 739 C CA . VAL A 1 98 ? -2.806 6.657 9.426 1.00 98.69 98 VAL A CA 1
ATOM 740 C C . VAL A 1 98 ? -4.318 6.466 9.572 1.00 98.69 98 VAL A C 1
ATOM 742 O O . VAL A 1 98 ? -4.886 6.784 10.619 1.00 98.69 98 VAL A O 1
ATOM 745 N N . VAL A 1 99 ? -4.984 5.905 8.563 1.00 98.31 99 VAL A N 1
ATOM 746 C CA . VAL A 1 99 ? -6.429 5.632 8.593 1.00 98.31 99 VAL A CA 1
ATOM 747 C C . VAL A 1 99 ? -6.767 4.428 9.483 1.00 98.31 99 VAL A C 1
ATOM 749 O O . VAL A 1 99 ? -7.841 4.399 10.085 1.00 98.31 99 VAL A O 1
ATOM 752 N N . GLY A 1 100 ? -5.865 3.448 9.601 1.00 97.81 100 GLY A N 1
ATOM 753 C CA . GLY A 1 100 ? -6.158 2.164 10.246 1.00 97.81 100 GLY A CA 1
ATOM 754 C C . GLY A 1 100 ? -7.105 1.310 9.402 1.00 97.81 100 GLY A C 1
ATOM 755 O O . GLY A 1 100 ? -8.072 0.746 9.913 1.00 97.81 100 GLY A O 1
ATOM 756 N N . GLY A 1 101 ? -6.878 1.284 8.088 1.00 98.12 101 GLY A N 1
ATOM 757 C CA . GLY A 1 101 ? -7.691 0.549 7.123 1.00 98.12 101 GLY A CA 1
ATOM 758 C C . GLY A 1 101 ? -7.114 0.635 5.713 1.00 98.12 101 GLY A C 1
ATOM 759 O O . GLY A 1 101 ? -6.281 1.489 5.430 1.00 98.12 101 GLY A O 1
ATOM 760 N N . THR A 1 102 ? -7.569 -0.242 4.820 1.00 98.56 102 THR A N 1
ATOM 761 C CA . THR A 1 102 ? -7.030 -0.394 3.455 1.00 98.56 102 THR A CA 1
ATOM 762 C C . THR A 1 102 ? -7.583 0.612 2.451 1.00 98.56 102 THR A C 1
ATOM 764 O O . THR A 1 102 ? -7.114 0.657 1.319 1.00 98.56 102 THR A O 1
ATOM 767 N N . GLY A 1 103 ? -8.552 1.443 2.853 1.00 98.31 103 GLY A N 1
ATOM 768 C CA . GLY A 1 103 ? -9.260 2.359 1.960 1.00 98.31 103 GLY A CA 1
ATOM 769 C C . GLY A 1 103 ? -8.356 3.153 1.005 1.00 98.31 103 GLY A C 1
ATOM 770 O O . GLY A 1 103 ? -8.629 3.134 -0.194 1.00 98.31 103 GLY A O 1
ATOM 771 N N . PRO A 1 104 ? -7.301 3.845 1.485 1.00 98.69 104 PRO A N 1
ATOM 772 C CA . PRO A 1 104 ? -6.418 4.614 0.607 1.00 98.69 104 PRO A CA 1
ATOM 773 C C . PRO A 1 104 ? -5.751 3.766 -0.484 1.00 98.69 104 PRO A C 1
ATOM 775 O O . PRO A 1 104 ? -5.635 4.216 -1.621 1.00 98.69 104 PRO A O 1
ATOM 778 N N . LEU A 1 105 ? -5.339 2.537 -0.160 1.00 98.44 105 LEU A N 1
ATOM 779 C CA . LEU A 1 105 ? -4.782 1.600 -1.140 1.00 98.44 105 LEU A CA 1
ATOM 780 C C . LEU A 1 105 ? -5.853 1.106 -2.114 1.00 98.44 105 LEU A C 1
ATOM 782 O O . LEU A 1 105 ? -5.617 1.098 -3.322 1.00 98.44 105 LEU A O 1
ATOM 786 N N . ASP A 1 106 ? -7.023 0.733 -1.596 1.00 98.50 106 ASP A N 1
ATOM 787 C CA . ASP A 1 106 ? -8.132 0.184 -2.380 1.00 98.50 106 ASP A CA 1
ATOM 788 C C . ASP A 1 106 ? -8.596 1.163 -3.459 1.00 98.50 106 ASP A C 1
ATOM 790 O O . ASP A 1 106 ? -8.680 0.819 -4.637 1.00 98.50 106 ASP A O 1
ATOM 794 N N . GLU A 1 107 ? -8.880 2.397 -3.049 1.00 98.38 107 GLU A N 1
ATOM 795 C CA . GLU A 1 107 ? -9.563 3.379 -3.889 1.00 98.38 107 GLU A CA 1
ATOM 796 C C . GLU A 1 107 ? -8.609 4.128 -4.822 1.00 98.38 107 GLU A C 1
ATOM 798 O O . GLU A 1 107 ? -9.041 4.570 -5.885 1.00 98.38 107 GLU A O 1
ATOM 803 N N . TRP A 1 108 ? -7.337 4.304 -4.442 1.00 98.25 108 TRP A N 1
ATOM 804 C CA . TRP A 1 108 ? -6.410 5.176 -5.182 1.00 98.25 108 TRP A CA 1
ATOM 805 C C . TRP A 1 108 ? -5.266 4.441 -5.880 1.00 98.25 108 TRP A C 1
ATOM 807 O O . TRP A 1 108 ? -4.573 5.061 -6.685 1.00 98.25 108 TRP A O 1
ATOM 817 N N . ALA A 1 109 ? -5.060 3.150 -5.602 1.00 96.62 109 ALA A N 1
ATOM 818 C CA . ALA A 1 109 ? -4.059 2.347 -6.303 1.00 96.62 109 ALA A CA 1
ATOM 819 C C . ALA A 1 109 ? -4.606 1.035 -6.854 1.00 96.62 109 ALA A C 1
ATOM 821 O O . ALA A 1 109 ? -4.369 0.734 -8.016 1.00 96.62 109 ALA A O 1
ATOM 822 N N . ILE A 1 110 ? -5.291 0.230 -6.043 1.00 97.88 110 ILE A N 1
ATOM 823 C CA . ILE A 1 110 ? -5.653 -1.140 -6.431 1.00 97.88 110 ILE A CA 1
ATOM 824 C C . ILE A 1 110 ? -6.783 -1.137 -7.464 1.00 97.88 110 ILE A C 1
ATOM 826 O O . ILE A 1 110 ? -6.707 -1.860 -8.462 1.00 97.88 110 ILE A O 1
ATOM 830 N N . ALA A 1 111 ? -7.810 -0.309 -7.264 1.00 98.19 111 ALA A N 1
ATOM 831 C CA . ALA A 1 111 ? -8.889 -0.151 -8.229 1.00 98.19 111 ALA A CA 1
ATOM 832 C C . ALA A 1 111 ? -8.349 0.362 -9.578 1.00 98.19 111 ALA A C 1
ATOM 834 O O . ALA A 1 111 ? -7.873 1.490 -9.689 1.00 98.19 111 ALA A O 1
ATOM 835 N N . GLY A 1 112 ? -8.434 -0.473 -10.617 1.00 97.69 112 GLY A N 1
ATOM 836 C CA . GLY A 1 112 ? -7.996 -0.147 -11.978 1.00 97.69 112 GLY A CA 1
ATOM 837 C C . GLY A 1 112 ? -6.521 -0.436 -12.288 1.00 97.69 112 GLY A C 1
ATOM 838 O O . GLY A 1 112 ? -6.119 -0.322 -13.448 1.00 97.69 112 GLY A O 1
ATOM 839 N N . ALA A 1 113 ? -5.701 -0.838 -11.305 1.00 97.75 113 ALA A N 1
ATOM 840 C CA . ALA A 1 113 ? -4.279 -1.118 -11.540 1.00 97.75 113 ALA A CA 1
ATOM 841 C C . ALA A 1 113 ? -4.060 -2.226 -12.577 1.00 97.75 113 ALA A C 1
ATOM 843 O O . ALA A 1 113 ? -3.227 -2.080 -13.471 1.00 97.75 113 ALA A O 1
ATOM 844 N N . ARG A 1 114 ? -4.820 -3.329 -12.499 1.0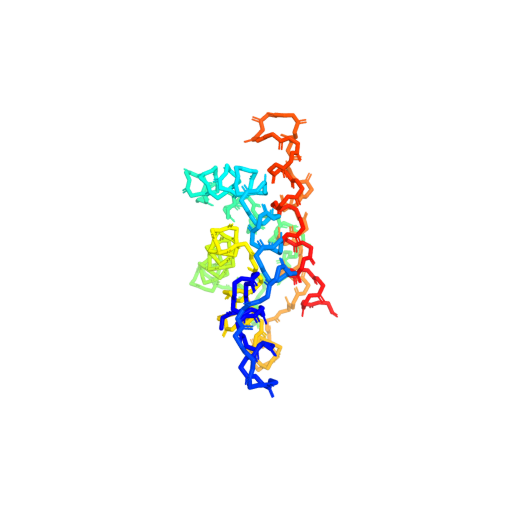0 96.19 114 ARG A N 1
ATOM 845 C CA . ARG A 1 114 ? -4.668 -4.468 -13.424 1.00 96.19 114 ARG A CA 1
ATOM 846 C C . ARG A 1 114 ? -4.923 -4.055 -14.872 1.00 96.19 114 ARG A C 1
ATOM 848 O O . ARG A 1 114 ? -4.206 -4.486 -15.774 1.00 96.19 114 ARG A O 1
ATOM 855 N N . GLU A 1 115 ? -5.927 -3.221 -15.101 1.00 98.31 115 GLU A N 1
ATOM 856 C CA . GLU A 1 115 ? -6.288 -2.704 -16.413 1.00 98.31 115 GLU A CA 1
ATOM 857 C C . GLU A 1 115 ? -5.208 -1.774 -16.961 1.00 98.31 115 GLU A C 1
ATOM 859 O O . GLU A 1 115 ? -4.781 -1.959 -18.102 1.00 98.31 115 GLU A O 1
ATOM 864 N N . VAL A 1 116 ? -4.731 -0.829 -16.143 1.00 98.62 116 VAL A N 1
ATOM 865 C CA . VAL A 1 116 ? -3.680 0.126 -16.524 1.00 98.62 116 VAL A CA 1
ATOM 866 C C . VAL A 1 116 ? -2.372 -0.598 -16.832 1.00 98.62 116 VAL A C 1
ATOM 868 O O . VAL A 1 116 ? -1.789 -0.390 -17.895 1.00 98.62 116 VAL A O 1
ATOM 871 N N . TYR A 1 117 ? -1.921 -1.490 -15.948 1.00 98.31 117 TYR A N 1
ATOM 872 C CA . TYR A 1 117 ? -0.650 -2.196 -16.115 1.00 98.31 117 TYR A CA 1
ATOM 873 C C . TYR A 1 117 ? -0.664 -3.127 -17.320 1.00 98.31 117 TYR A C 1
ATOM 875 O O . TYR A 1 117 ? 0.297 -3.149 -18.085 1.00 98.31 117 TYR A O 1
ATOM 883 N N . ARG A 1 118 ? -1.783 -3.813 -17.571 1.00 98.00 118 ARG A N 1
ATOM 884 C CA . ARG A 1 118 ? -1.949 -4.613 -18.788 1.00 98.00 118 ARG A CA 1
ATOM 885 C C . ARG A 1 118 ? -1.941 -3.746 -20.047 1.00 98.00 118 ARG A C 1
ATOM 887 O O . ARG A 1 118 ? -1.290 -4.113 -21.015 1.00 98.00 118 ARG A O 1
ATOM 894 N N . ALA A 1 119 ? -2.646 -2.614 -20.048 1.00 98.50 119 ALA A N 1
ATOM 895 C CA . ALA A 1 119 ? -2.711 -1.730 -21.214 1.00 98.50 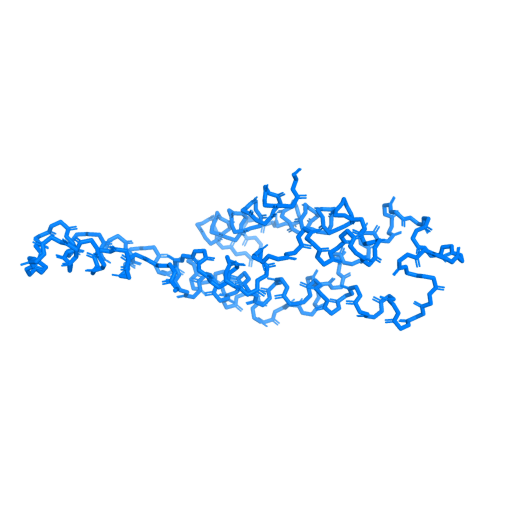119 ALA A CA 1
ATOM 896 C C . ALA A 1 119 ? -1.350 -1.102 -21.558 1.00 98.50 119 ALA A C 1
ATOM 898 O O . ALA A 1 119 ? -1.067 -0.851 -22.727 1.00 98.50 119 ALA A O 1
ATOM 899 N N . LEU A 1 120 ? -0.512 -0.865 -20.547 1.00 98.25 120 LEU A N 1
ATOM 900 C CA . LEU A 1 120 ? 0.809 -0.253 -20.691 1.00 98.25 120 LEU A CA 1
ATOM 901 C C . LEU A 1 120 ? 1.962 -1.271 -20.742 1.00 98.25 120 LEU A C 1
ATOM 903 O O . LEU A 1 120 ? 3.119 -0.859 -20.749 1.00 98.25 120 LEU A O 1
ATOM 907 N N . ASN A 1 121 ? 1.666 -2.577 -20.777 1.00 98.00 121 ASN A N 1
ATOM 908 C CA . ASN A 1 121 ? 2.654 -3.663 -20.715 1.00 98.00 121 ASN A CA 1
ATOM 909 C C . ASN A 1 121 ? 3.635 -3.528 -19.530 1.00 98.00 121 ASN A C 1
ATOM 911 O O . ASN A 1 121 ? 4.833 -3.769 -19.661 1.00 98.00 121 ASN A O 1
ATOM 915 N N . LEU A 1 122 ? 3.124 -3.138 -18.359 1.00 98.50 122 LEU A N 1
ATOM 916 C CA . LEU A 1 122 ? 3.892 -3.040 -17.120 1.00 98.50 122 LEU A CA 1
ATOM 917 C C . LEU A 1 122 ? 3.763 -4.358 -16.335 1.00 98.50 122 LEU A C 1
ATOM 919 O O . LEU A 1 122 ? 2.664 -4.703 -15.893 1.00 98.50 122 LEU A O 1
ATOM 923 N N . PRO A 1 123 ? 4.848 -5.128 -16.145 1.00 98.00 123 PRO A N 1
ATOM 924 C CA . PRO A 1 123 ? 4.761 -6.433 -15.500 1.00 98.00 123 PRO A CA 1
ATOM 925 C C . PRO A 1 123 ? 4.546 -6.296 -13.988 1.00 98.00 123 PRO A C 1
ATOM 927 O O . PRO A 1 123 ? 5.410 -5.801 -13.265 1.00 98.00 123 PRO A O 1
ATOM 930 N N . THR A 1 124 ? 3.426 -6.812 -13.472 1.00 98.19 124 THR A N 1
ATOM 931 C CA . THR A 1 124 ? 3.101 -6.758 -12.030 1.00 98.19 124 THR A CA 1
ATOM 932 C C . THR A 1 124 ? 4.148 -7.454 -11.160 1.00 98.19 124 THR A C 1
ATOM 934 O O . THR A 1 124 ? 4.420 -7.011 -10.047 1.00 98.19 124 THR A O 1
ATOM 937 N N . ALA A 1 125 ? 4.815 -8.485 -11.688 1.00 98.25 125 ALA A N 1
ATOM 938 C CA . ALA A 1 125 ? 5.904 -9.187 -11.011 1.00 98.25 125 ALA A CA 1
ATOM 939 C C . ALA A 1 125 ? 7.078 -8.266 -10.618 1.00 98.25 125 ALA A C 1
ATOM 941 O O . ALA A 1 125 ? 7.770 -8.556 -9.638 1.00 98.25 125 ALA A O 1
ATOM 942 N N . ALA A 1 126 ? 7.295 -7.167 -11.353 1.00 98.44 126 ALA A N 1
ATOM 943 C CA . ALA A 1 126 ? 8.297 -6.149 -11.040 1.00 98.44 126 ALA A CA 1
ATOM 944 C C . ALA A 1 126 ? 7.911 -5.356 -9.780 1.00 98.44 126 ALA A C 1
ATOM 946 O O . ALA A 1 126 ? 8.698 -5.270 -8.839 1.00 98.44 126 ALA A O 1
ATOM 947 N N . TYR A 1 127 ? 6.662 -4.883 -9.714 1.00 98.62 127 TYR A N 1
ATOM 948 C CA . TYR A 1 127 ? 6.103 -4.216 -8.534 1.00 98.62 127 TYR A CA 1
ATOM 949 C C . TYR A 1 127 ? 6.098 -5.141 -7.310 1.00 98.62 127 TYR A C 1
ATOM 951 O O . TYR A 1 127 ? 6.579 -4.767 -6.240 1.00 98.62 127 TYR A O 1
ATOM 959 N N . VAL A 1 128 ? 5.638 -6.387 -7.475 1.00 98.69 128 VAL A N 1
ATOM 960 C CA . VAL A 1 128 ? 5.634 -7.395 -6.402 1.00 98.69 128 VAL A CA 1
ATOM 961 C C . VAL A 1 128 ? 7.045 -7.638 -5.862 1.00 98.69 128 VAL A C 1
ATOM 963 O O . VAL A 1 128 ? 7.211 -7.765 -4.651 1.00 98.69 128 VAL A O 1
ATOM 966 N N . ALA A 1 129 ? 8.074 -7.663 -6.716 1.00 98.69 129 ALA A N 1
ATOM 967 C CA . ALA A 1 129 ? 9.452 -7.824 -6.258 1.00 98.69 129 ALA A CA 1
ATOM 968 C C . ALA A 1 129 ? 9.936 -6.648 -5.399 1.00 98.69 129 ALA A C 1
ATOM 970 O O . ALA A 1 129 ? 10.571 -6.896 -4.375 1.00 98.69 129 ALA A O 1
ATOM 971 N N . SER A 1 130 ? 9.603 -5.405 -5.763 1.00 98.75 130 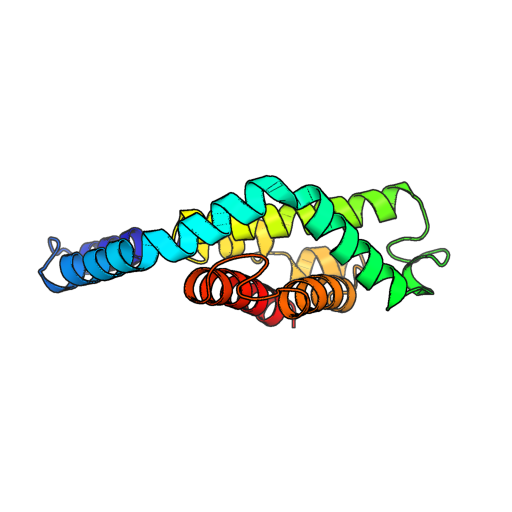SER A N 1
ATOM 972 C CA . SER A 1 130 ? 9.905 -4.232 -4.933 1.00 98.75 130 SER A CA 1
ATOM 973 C C . SER A 1 130 ? 9.239 -4.322 -3.562 1.00 98.75 130 SER A C 1
ATOM 975 O O . SER A 1 130 ? 9.916 -4.170 -2.549 1.00 98.75 130 SER A O 1
ATOM 977 N N . PHE A 1 131 ? 7.940 -4.632 -3.503 1.00 98.75 131 PHE A N 1
ATOM 978 C CA . PHE A 1 131 ? 7.219 -4.706 -2.225 1.00 98.75 131 PHE A CA 1
ATOM 979 C C . PHE A 1 131 ? 7.654 -5.892 -1.365 1.00 98.75 131 PHE A C 1
ATOM 981 O O . PHE A 1 131 ? 7.785 -5.749 -0.152 1.00 98.75 131 PHE A O 1
ATOM 988 N N . THR A 1 132 ? 7.947 -7.035 -1.990 1.00 98.75 132 THR A N 1
ATOM 989 C CA . THR A 1 132 ? 8.512 -8.209 -1.308 1.00 98.75 132 THR A CA 1
ATOM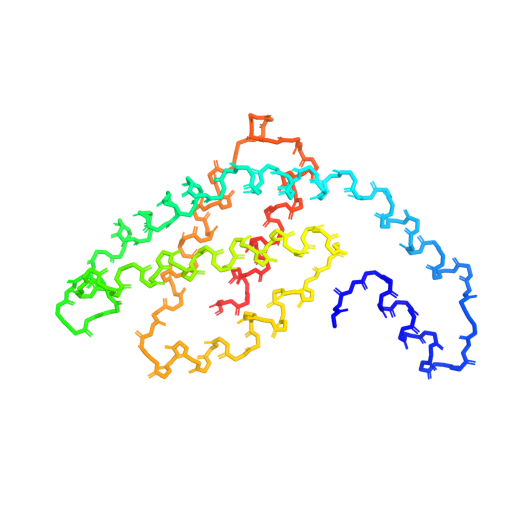 990 C C . THR A 1 132 ? 9.859 -7.864 -0.685 1.00 98.75 132 THR A C 1
ATOM 992 O O . THR A 1 132 ? 10.070 -8.126 0.495 1.00 98.75 132 THR A O 1
ATOM 995 N N . PHE A 1 133 ? 10.747 -7.211 -1.445 1.00 98.81 133 PHE A N 1
ATOM 996 C CA . PHE A 1 133 ? 12.027 -6.747 -0.920 1.00 98.81 133 PHE A CA 1
ATOM 997 C C . PHE A 1 133 ? 11.820 -5.818 0.276 1.00 98.81 133 PHE A C 1
ATOM 999 O O . PHE A 1 133 ? 12.402 -6.050 1.328 1.00 98.81 133 PHE A O 1
ATOM 1006 N N . THR A 1 134 ? 10.968 -4.800 0.153 1.00 98.69 134 THR A N 1
ATOM 1007 C CA . THR A 1 134 ? 10.723 -3.842 1.236 1.00 98.69 134 THR A CA 1
ATOM 1008 C C . THR A 1 134 ? 10.158 -4.502 2.497 1.00 98.69 134 THR A C 1
ATOM 1010 O O . THR A 1 134 ? 10.551 -4.129 3.603 1.00 98.69 134 THR A O 1
ATOM 1013 N N . ARG A 1 135 ? 9.265 -5.487 2.346 1.00 98.75 135 ARG A N 1
ATOM 1014 C CA . ARG A 1 135 ? 8.703 -6.260 3.459 1.00 98.75 135 ARG A CA 1
ATOM 1015 C C . ARG A 1 135 ? 9.786 -7.072 4.167 1.00 98.75 135 ARG A C 1
ATOM 1017 O O . ARG A 1 135 ? 9.905 -6.994 5.385 1.00 98.75 135 ARG A O 1
ATOM 1024 N N . ASP A 1 136 ? 10.593 -7.803 3.402 1.00 98.69 136 ASP A N 1
ATOM 1025 C CA . ASP A 1 136 ? 11.615 -8.714 3.933 1.00 98.69 136 ASP A CA 1
ATOM 1026 C C . ASP A 1 136 ? 12.865 -7.963 4.436 1.00 98.69 136 ASP A C 1
ATOM 1028 O O . ASP A 1 136 ? 13.640 -8.483 5.237 1.00 98.69 136 ASP A O 1
ATOM 1032 N N . ARG A 1 137 ? 13.057 -6.717 3.985 1.00 98.62 137 ARG A N 1
ATOM 1033 C CA . ARG A 1 137 ? 14.144 -5.818 4.395 1.00 98.62 137 ARG A CA 1
ATOM 1034 C C . ARG A 1 137 ? 13.989 -5.298 5.825 1.00 98.62 137 ARG A C 1
ATOM 1036 O O . ARG A 1 137 ? 15.000 -4.896 6.417 1.00 98.62 137 ARG A O 1
ATOM 1043 N N . LEU A 1 138 ? 12.760 -5.271 6.346 1.00 98.56 138 LEU A N 1
ATOM 1044 C CA . LEU A 1 138 ? 12.438 -4.772 7.680 1.00 98.56 138 LEU A CA 1
ATOM 1045 C C . LEU A 1 138 ? 13.221 -5.534 8.758 1.00 98.56 138 LEU A C 1
ATOM 1047 O O . LEU A 1 138 ? 13.181 -6.760 8.832 1.00 98.56 138 LEU A O 1
ATOM 1051 N N . CYS A 1 139 ? 13.867 -4.798 9.659 1.00 98.50 139 CYS A N 1
ATOM 1052 C CA . CYS A 1 139 ? 14.572 -5.350 10.805 1.00 98.50 139 CYS A CA 1
ATOM 1053 C C . CYS A 1 139 ? 13.960 -4.823 12.111 1.00 98.50 139 CYS A C 1
ATOM 1055 O O . CYS A 1 139 ? 14.130 -3.660 12.474 1.00 98.50 139 CYS A O 1
ATOM 1057 N N . VAL A 1 140 ? 13.274 -5.685 12.860 1.00 97.94 140 VAL A N 1
ATOM 1058 C CA . VAL A 1 140 ? 12.758 -5.374 14.205 1.00 97.94 140 VAL A CA 1
ATOM 1059 C C . VAL A 1 140 ? 13.779 -5.852 15.252 1.00 97.94 140 VAL A C 1
ATOM 1061 O O . VAL A 1 140 ? 14.212 -7.000 15.162 1.00 97.94 140 VAL A O 1
ATOM 1064 N N . PRO A 1 141 ? 14.172 -5.039 16.258 1.00 97.88 141 PRO A N 1
ATOM 1065 C CA . PRO A 1 141 ? 13.641 -3.719 16.625 1.00 97.88 141 PRO A CA 1
ATOM 1066 C C . PRO A 1 141 ? 14.423 -2.526 16.041 1.00 97.88 141 PRO A C 1
ATOM 1068 O O . PRO A 1 141 ? 14.239 -1.401 16.494 1.00 97.88 141 PRO A O 1
ATOM 1071 N N . ARG A 1 142 ? 15.344 -2.755 15.094 1.00 98.50 142 ARG A N 1
ATOM 1072 C CA . ARG A 1 142 ? 16.226 -1.708 14.550 1.00 98.50 142 ARG A CA 1
ATOM 1073 C C . ARG A 1 142 ? 15.442 -0.560 13.908 1.00 98.50 142 ARG A C 1
ATOM 1075 O O . ARG A 1 142 ? 15.769 0.598 14.146 1.00 98.50 142 ARG A O 1
ATOM 1082 N N . ASP A 1 143 ? 14.467 -0.892 13.070 1.00 98.50 143 ASP A N 1
ATOM 1083 C CA . ASP A 1 143 ? 13.779 0.074 12.211 1.00 98.50 143 ASP A CA 1
ATOM 1084 C C . ASP A 1 143 ? 12.498 0.617 12.868 1.00 98.50 143 ASP A C 1
ATOM 1086 O O . ASP A 1 143 ? 12.160 1.789 12.702 1.00 98.50 143 ASP A O 1
ATOM 1090 N N . MET A 1 144 ? 11.799 -0.231 13.630 1.00 98.62 144 MET A N 1
ATOM 1091 C CA . MET A 1 144 ? 10.576 0.083 14.381 1.00 98.62 144 MET A CA 1
ATOM 1092 C C . MET A 1 144 ? 10.264 -1.027 15.400 1.00 98.62 144 MET A C 1
ATOM 1094 O O . MET A 1 144 ? 10.892 -2.092 15.393 1.00 98.62 144 MET A O 1
ATOM 1098 N N . SER A 1 145 ? 9.279 -0.799 16.268 1.00 98.75 145 SER A N 1
ATOM 1099 C CA . SER A 1 145 ? 8.789 -1.785 17.230 1.00 98.75 145 SER A CA 1
ATOM 1100 C C . SER A 1 145 ? 8.158 -3.006 16.551 1.00 98.75 145 SER A C 1
ATOM 1102 O O . SER A 1 145 ? 7.744 -2.970 15.393 1.00 98.75 145 SER A O 1
ATOM 1104 N N . ALA A 1 146 ? 8.034 -4.114 17.289 1.00 98.62 146 ALA A N 1
ATOM 1105 C CA . ALA A 1 146 ? 7.447 -5.343 16.751 1.00 98.62 146 ALA A CA 1
ATOM 1106 C C . ALA A 1 146 ? 6.002 -5.154 16.270 1.00 98.62 146 ALA A C 1
ATOM 1108 O O . ALA A 1 146 ? 5.624 -5.682 15.228 1.00 98.62 146 ALA A O 1
ATOM 1109 N N . GLN A 1 147 ? 5.195 -4.381 17.001 1.00 98.56 147 GLN A N 1
ATOM 1110 C CA . GLN A 1 147 ? 3.798 -4.159 16.633 1.00 98.56 147 GLN A CA 1
ATOM 1111 C C . GLN A 1 147 ? 3.666 -3.216 15.433 1.00 98.56 147 GLN A C 1
ATOM 1113 O O . GLN A 1 147 ? 2.834 -3.481 14.568 1.00 98.56 147 GLN A O 1
ATOM 1118 N N . ALA A 1 148 ? 4.510 -2.184 15.342 1.00 98.75 148 ALA A N 1
ATOM 1119 C CA . ALA A 1 148 ? 4.612 -1.338 14.154 1.00 98.75 148 ALA A CA 1
ATOM 1120 C C . ALA A 1 148 ? 5.064 -2.143 12.925 1.00 98.75 148 ALA A C 1
ATOM 1122 O O . ALA A 1 148 ? 4.480 -2.019 11.850 1.00 98.75 148 ALA A O 1
ATOM 1123 N N . GLY A 1 149 ? 6.031 -3.048 13.107 1.00 98.69 149 GLY A N 1
ATOM 1124 C CA . GLY A 1 149 ? 6.498 -3.953 12.059 1.00 98.69 149 GLY A CA 1
ATOM 1125 C C . GLY A 1 149 ? 5.390 -4.845 11.501 1.00 98.69 149 GLY A C 1
ATOM 1126 O O . GLY A 1 149 ? 5.299 -5.016 10.286 1.00 98.69 149 GLY A O 1
ATOM 1127 N N . VAL A 1 150 ? 4.504 -5.362 12.359 1.00 98.69 150 VAL A N 1
ATOM 1128 C CA . VAL A 1 150 ? 3.325 -6.133 11.923 1.00 98.69 150 VAL A CA 1
ATOM 1129 C C . VAL A 1 150 ? 2.377 -5.278 11.080 1.00 98.69 150 VAL A C 1
ATOM 1131 O O . VAL A 1 150 ? 1.944 -5.735 10.026 1.00 98.69 150 VAL A O 1
ATOM 1134 N N . GLU A 1 151 ? 2.075 -4.042 11.490 1.00 98.69 151 GLU A N 1
ATOM 1135 C CA . GLU A 1 151 ? 1.210 -3.141 10.706 1.00 98.69 151 GLU A CA 1
ATOM 1136 C C . GLU A 1 151 ? 1.807 -2.838 9.329 1.00 98.69 151 GLU A C 1
ATOM 1138 O O . GLU A 1 151 ? 1.127 -2.945 8.309 1.00 98.69 151 GLU A O 1
ATOM 1143 N N . TYR A 1 152 ? 3.099 -2.508 9.299 1.00 98.75 152 TYR A N 1
ATOM 1144 C CA . TYR A 1 152 ? 3.816 -2.181 8.073 1.00 98.75 152 TYR A CA 1
ATOM 1145 C C . TYR A 1 152 ? 3.868 -3.360 7.094 1.00 98.75 152 TYR A C 1
ATOM 1147 O O . TYR A 1 152 ? 3.510 -3.220 5.924 1.00 98.75 152 TYR A O 1
ATOM 1155 N N . THR A 1 153 ? 4.273 -4.539 7.571 1.00 98.69 153 THR A N 1
ATOM 1156 C CA . THR A 1 153 ? 4.389 -5.740 6.727 1.00 98.69 153 THR A CA 1
ATOM 1157 C C . THR A 1 153 ? 3.032 -6.238 6.246 1.00 98.69 153 THR A C 1
ATOM 1159 O O . THR A 1 153 ? 2.906 -6.569 5.072 1.00 98.69 153 THR A O 1
ATOM 1162 N N . THR A 1 154 ? 1.994 -6.181 7.086 1.00 98.56 154 THR A N 1
ATOM 1163 C CA . THR A 1 154 ? 0.626 -6.552 6.687 1.00 98.56 154 THR A CA 1
ATOM 1164 C C . THR A 1 154 ? 0.098 -5.642 5.575 1.00 98.56 154 THR A C 1
ATOM 1166 O O . THR A 1 154 ? -0.536 -6.120 4.634 1.00 98.56 154 THR A O 1
ATOM 1169 N N . ALA A 1 155 ? 0.382 -4.336 5.635 1.00 98.50 155 ALA A N 1
ATOM 1170 C CA . ALA A 1 155 ? 0.004 -3.407 4.570 1.00 98.50 155 ALA A CA 1
ATOM 1171 C C . ALA A 1 155 ? 0.729 -3.715 3.244 1.00 98.50 155 ALA A C 1
ATOM 1173 O O . ALA A 1 155 ? 0.122 -3.628 2.175 1.00 98.50 155 ALA A O 1
ATOM 1174 N N . LEU A 1 156 ? 2.001 -4.124 3.301 1.00 98.69 156 LEU A N 1
ATOM 1175 C CA . LEU A 1 156 ? 2.750 -4.563 2.119 1.00 98.69 156 LEU A CA 1
ATOM 1176 C C . LEU A 1 156 ? 2.230 -5.895 1.566 1.00 98.69 156 LEU A C 1
ATOM 1178 O O . LEU A 1 156 ? 2.045 -6.015 0.355 1.00 98.69 156 LEU A O 1
ATOM 1182 N N . ASP A 1 157 ? 1.929 -6.867 2.427 1.00 98.75 157 ASP A N 1
ATOM 1183 C CA . ASP A 1 157 ? 1.328 -8.141 2.020 1.00 98.75 157 ASP A CA 1
ATOM 1184 C C . ASP A 1 157 ? -0.034 -7.933 1.352 1.00 98.75 157 ASP A C 1
ATOM 1186 O O . ASP A 1 157 ? -0.347 -8.593 0.361 1.00 98.75 157 ASP A O 1
ATOM 1190 N N . TYR A 1 158 ? -0.828 -6.970 1.826 1.00 98.69 158 TYR A N 1
ATOM 1191 C CA . TYR A 1 158 ? -2.088 -6.600 1.185 1.00 98.69 158 TYR A CA 1
ATOM 1192 C C . TYR A 1 158 ? -1.891 -6.125 -0.265 1.00 98.69 158 TYR A C 1
ATOM 1194 O O . TYR A 1 158 ? -2.619 -6.556 -1.163 1.00 98.69 158 TYR A O 1
ATOM 1202 N N . ILE A 1 159 ? -0.868 -5.302 -0.524 1.00 98.12 159 ILE A N 1
ATOM 1203 C CA . ILE A 1 159 ? -0.513 -4.865 -1.884 1.00 98.12 159 ILE A CA 1
ATOM 1204 C C . ILE A 1 159 ? -0.036 -6.049 -2.729 1.00 98.12 159 ILE A C 1
ATOM 1206 O O . ILE A 1 159 ? -0.493 -6.216 -3.859 1.00 98.12 159 ILE A O 1
ATOM 1210 N N . ILE A 1 160 ? 0.858 -6.881 -2.188 1.00 98.56 160 ILE A N 1
ATOM 1211 C CA . ILE A 1 160 ? 1.410 -8.048 -2.891 1.00 98.56 160 ILE A CA 1
ATOM 1212 C C . ILE A 1 160 ? 0.286 -8.994 -3.327 1.00 98.56 160 ILE A C 1
ATOM 1214 O O . ILE A 1 160 ? 0.235 -9.390 -4.493 1.00 98.56 160 ILE A O 1
ATOM 1218 N N . ASN A 1 161 ? -0.649 -9.296 -2.425 1.00 98.31 161 ASN A N 1
ATOM 1219 C CA . ASN A 1 161 ? -1.808 -10.136 -2.717 1.00 98.31 161 ASN A CA 1
ATOM 1220 C C . ASN A 1 161 ? -2.741 -9.505 -3.759 1.00 98.31 161 ASN A C 1
ATOM 1222 O O . ASN A 1 161 ? -3.322 -10.219 -4.568 1.00 98.31 161 ASN A O 1
ATOM 1226 N N . SER A 1 162 ? -2.864 -8.177 -3.777 1.00 97.88 162 SER A N 1
ATOM 1227 C CA . SER A 1 162 ? -3.714 -7.463 -4.741 1.00 97.88 162 SER A CA 1
ATOM 1228 C C . SER A 1 162 ? -3.138 -7.445 -6.165 1.00 97.88 162 SER A C 1
ATOM 1230 O O . SER A 1 162 ? -3.887 -7.307 -7.134 1.00 97.88 162 SER A O 1
ATOM 1232 N N . LEU A 1 163 ? -1.814 -7.572 -6.301 1.00 95.81 163 LEU A N 1
ATOM 1233 C CA . LEU A 1 163 ? -1.093 -7.560 -7.582 1.00 95.81 163 LEU A CA 1
ATOM 1234 C C . LEU A 1 163 ? -0.741 -8.958 -8.117 1.00 95.81 163 LEU A C 1
ATOM 1236 O O . LEU A 1 163 ? -0.253 -9.063 -9.249 1.00 95.81 163 LEU A O 1
ATOM 1240 N N . SER A 1 164 ? -0.983 -10.001 -7.318 1.00 90.31 164 SER A N 1
ATOM 1241 C CA . SER A 1 164 ? -0.791 -11.414 -7.678 1.00 90.31 164 SER A CA 1
ATOM 1242 C C . SER A 1 164 ? -2.051 -12.002 -8.322 1.00 90.31 164 SER A C 1
ATOM 1244 O O . SER A 1 164 ? -1.896 -12.831 -9.240 1.00 90.31 164 SER A O 1
#

InterPro domains:
  IPR009050 Globin-like superfamily [SSF46458] (1-164)
  IPR012128 Phycobilisome, alpha/beta subunit [PF00502] (7-163)
  IPR012128 Phycobilisome, alpha/beta subunit [PIRSF000081] (1-164)
  IPR038719 Phycobilisome, alpha/beta subunit superfamily [G3DSA:1.10.490.20] (1-164)

pLDDT: mean 98.29, std 0.89, range [90.31, 98.88]